Protein AF-A0A4Q3UKN4-F1 (afdb_monomer)

Mean predicted aligned error: 5.48 Å

Radius of gyration: 19.18 Å; Cα contacts (8 Å, |Δi|>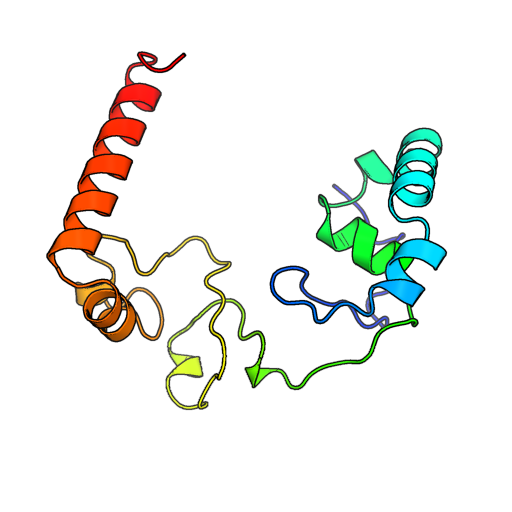4): 123; chains: 1; bounding box: 47×38×47 Å

pLDDT: mean 90.17, std 6.45, range [57.88, 97.31]

Sequence (140 aa):
KQNRDIFDPADYYFNAGMVLIDIAKWREADVIGRMEEAYSTGVMQRIYYDQDLLNLVFKGKWLKLPWRWNVIDARHAHDGVDPAILHYTAERKPWGLLAGMFQSVAFARFYRHVMTNELFYRFARHRWKRWWLKKLRLGR

Foldseek 3Di:
DACPVVDPPPFDADDPPDDDDPVVVVVVLPLVVLVVVCVVVVNNVNDDPPRRSCCNSCGVNDDDDDCLAEAECQAQVCLPPNRPDYHDPDPDDLLPPCCVVVVVGHCSVVVCVVCDPVNSVVVVVVVVVVVVCVVVVVDD

Secondary structure (DSSP, 8-state):
---TTTS-TTS----TTS----HHHHHHTTHHHHHHHHHHTT-TTTS-HHHHHHHHHTTT-SPPPPGGG-EES--GGGGGS--SSEE--SS--TTSTTTTTTT-STTHHHHHHHHHHHHHHHHHHHHHHHHHHHHTT---

Structure (mmCIF, N/CA/C/O backbone):
data_AF-A0A4Q3UKN4-F1
#
_entry.id   AF-A0A4Q3UKN4-F1
#
loop_
_atom_site.group_PDB
_atom_site.id
_atom_site.type_symbol
_atom_site.label_atom_id
_atom_site.label_alt_id
_atom_site.label_comp_id
_atom_site.label_asym_id
_atom_site.label_entity_id
_atom_site.label_seq_id
_atom_site.pdbx_PDB_ins_code
_atom_site.Cartn_x
_atom_site.Cartn_y
_atom_site.Cartn_z
_atom_site.occupancy
_atom_site.B_iso_or_equiv
_atom_site.auth_seq_id
_atom_site.auth_comp_id
_atom_site.auth_asym_id
_atom_site.auth_atom_id
_atom_site.pdbx_PDB_model_num
ATOM 1 N N . LYS A 1 1 ? 9.131 -3.321 15.294 1.00 58.38 1 LYS A N 1
ATOM 2 C CA . LYS A 1 1 ? 8.063 -3.081 16.287 1.00 58.38 1 LYS A CA 1
ATOM 3 C C . LYS A 1 1 ? 7.377 -4.420 16.552 1.00 58.38 1 LYS A C 1
ATOM 5 O O . LYS A 1 1 ? 7.277 -5.200 15.616 1.00 58.38 1 LYS A O 1
ATOM 10 N N . GLN A 1 2 ? 7.007 -4.745 17.791 1.00 66.44 2 GLN A N 1
ATOM 11 C CA . GLN A 1 2 ? 6.378 -6.033 18.119 1.00 66.44 2 GLN A CA 1
ATOM 12 C C . GLN A 1 2 ? 4.860 -5.826 18.254 1.00 66.44 2 GLN A C 1
ATOM 14 O O . GLN A 1 2 ? 4.415 -5.190 19.207 1.00 66.44 2 GLN A O 1
ATOM 19 N N . ASN A 1 3 ? 4.097 -6.319 17.272 1.00 75.94 3 ASN A N 1
ATOM 20 C CA . ASN A 1 3 ? 2.633 -6.202 17.152 1.00 75.94 3 ASN A CA 1
ATOM 21 C C . ASN A 1 3 ? 1.922 -7.575 17.152 1.00 75.94 3 ASN A C 1
ATOM 23 O O . ASN A 1 3 ? 0.773 -7.676 16.733 1.00 75.94 3 ASN A O 1
ATOM 27 N N . ARG A 1 4 ? 2.604 -8.644 17.586 1.00 74.25 4 ARG A N 1
ATOM 28 C CA . ARG A 1 4 ? 2.093 -10.031 17.526 1.00 74.25 4 ARG A CA 1
ATOM 29 C C . ARG A 1 4 ? 0.882 -10.297 18.426 1.00 74.25 4 ARG A C 1
ATOM 31 O O . ARG A 1 4 ? 0.176 -11.263 18.204 1.00 74.25 4 ARG A O 1
ATOM 38 N N . ASP A 1 5 ? 0.682 -9.477 19.445 1.00 83.62 5 ASP A N 1
ATOM 39 C CA . ASP A 1 5 ? -0.484 -9.482 20.335 1.00 83.62 5 ASP A CA 1
ATOM 40 C C . ASP A 1 5 ? -1.648 -8.638 19.795 1.00 83.62 5 ASP A C 1
ATOM 42 O O . ASP A 1 5 ? -2.765 -8.747 20.285 1.00 83.62 5 ASP A O 1
ATOM 46 N N . ILE A 1 6 ? -1.389 -7.788 18.797 1.00 84.75 6 ILE A N 1
ATOM 47 C CA . ILE A 1 6 ? -2.383 -6.894 18.191 1.00 84.75 6 ILE A CA 1
ATOM 48 C C . ILE A 1 6 ? -3.108 -7.602 17.036 1.00 84.75 6 ILE A C 1
ATOM 50 O O . ILE A 1 6 ? -4.312 -7.424 16.848 1.00 84.75 6 ILE A O 1
ATOM 54 N N . PHE A 1 7 ? -2.376 -8.413 16.270 1.00 87.12 7 PHE A N 1
ATOM 55 C CA . PHE A 1 7 ? -2.906 -9.177 15.145 1.00 87.12 7 PHE A CA 1
ATOM 56 C C . PHE A 1 7 ? -2.822 -10.673 15.428 1.00 87.12 7 PHE A C 1
ATOM 58 O O . PHE A 1 7 ? -1.730 -11.197 15.651 1.00 87.12 7 PHE A O 1
ATOM 65 N N . ASP A 1 8 ? -3.964 -11.355 15.363 1.00 87.31 8 ASP A N 1
ATOM 66 C CA . ASP A 1 8 ? -4.003 -12.812 15.378 1.00 87.31 8 ASP A CA 1
ATOM 67 C C . ASP A 1 8 ? -3.556 -13.334 13.998 1.00 87.31 8 ASP A C 1
ATOM 69 O O . ASP A 1 8 ? -4.092 -12.885 12.981 1.00 87.31 8 ASP A O 1
ATOM 73 N N . PRO A 1 9 ? -2.598 -14.273 13.912 1.00 84.44 9 PRO A N 1
ATOM 74 C CA . PRO A 1 9 ? -2.238 -14.926 12.653 1.00 84.44 9 PRO A CA 1
ATOM 75 C C . PRO A 1 9 ? -3.405 -15.604 11.918 1.00 84.44 9 PRO A C 1
ATOM 77 O O . PRO A 1 9 ? -3.297 -15.839 10.714 1.00 84.44 9 PRO A O 1
ATOM 80 N N . ALA A 1 10 ? -4.489 -15.945 12.620 1.00 86.62 10 ALA A N 1
ATOM 81 C CA . ALA A 1 10 ? -5.704 -16.499 12.030 1.00 86.62 10 ALA A CA 1
ATOM 82 C C . ALA A 1 10 ? -6.590 -15.435 11.355 1.00 86.62 10 ALA A C 1
ATOM 84 O O . ALA A 1 10 ? -7.423 -15.780 10.513 1.00 86.62 10 ALA A O 1
ATOM 85 N N . ASP A 1 11 ? -6.418 -14.154 11.694 1.00 88.81 11 ASP A N 1
ATOM 86 C CA . ASP A 1 11 ? -7.192 -13.076 11.095 1.00 88.81 11 ASP A CA 1
ATOM 87 C C . ASP A 1 11 ? -6.708 -12.758 9.681 1.00 88.81 11 ASP A C 1
ATOM 89 O O . ASP A 1 11 ? -5.513 -12.675 9.381 1.00 88.81 11 ASP A O 1
ATOM 93 N N . TYR A 1 12 ? -7.663 -12.492 8.793 1.00 90.00 12 TYR A N 1
ATOM 94 C CA . TYR A 1 12 ? -7.328 -11.981 7.475 1.00 90.00 12 TYR A CA 1
ATOM 95 C C . TYR A 1 12 ? -6.765 -10.563 7.566 1.00 90.00 12 TYR A C 1
ATOM 97 O O . TYR A 1 12 ? -7.396 -9.658 8.111 1.00 90.00 12 TYR A O 1
ATOM 105 N N . TYR A 1 13 ? -5.617 -10.374 6.922 1.00 92.69 13 TYR A N 1
ATOM 106 C CA . TYR A 1 13 ? -4.899 -9.111 6.839 1.00 92.69 13 TYR A CA 1
ATOM 107 C C . TYR A 1 13 ? -4.733 -8.707 5.365 1.00 92.69 13 TYR A C 1
ATOM 109 O O . TYR A 1 13 ? -4.308 -9.521 4.538 1.00 92.69 13 TYR A O 1
ATOM 117 N N . PHE A 1 14 ? -5.060 -7.462 5.012 1.00 94.31 14 PHE A N 1
ATOM 118 C CA . PHE A 1 14 ? -4.955 -6.953 3.641 1.00 94.31 14 PHE A CA 1
ATOM 119 C C . PHE A 1 14 ? -3.752 -6.028 3.432 1.00 94.31 14 PHE A C 1
ATOM 121 O O . PHE A 1 14 ? -3.297 -5.329 4.336 1.00 94.31 14 PHE A O 1
ATOM 128 N N . ASN A 1 15 ? -3.252 -5.988 2.194 1.00 94.31 15 ASN A N 1
ATOM 129 C CA . ASN A 1 15 ? -2.241 -5.021 1.781 1.00 94.31 15 ASN A CA 1
ATOM 130 C C . ASN A 1 15 ? -2.894 -3.677 1.422 1.00 94.31 15 ASN A C 1
ATOM 132 O O . ASN A 1 15 ? -3.799 -3.642 0.594 1.00 94.31 15 ASN A O 1
ATOM 136 N N . ALA A 1 16 ? -2.390 -2.571 1.975 1.00 93.88 16 ALA A N 1
ATOM 137 C CA . ALA A 1 16 ? -2.953 -1.234 1.748 1.00 93.88 16 ALA A CA 1
ATOM 138 C C . ALA A 1 16 ? -2.562 -0.606 0.394 1.00 93.88 16 ALA A C 1
ATOM 140 O O . ALA A 1 16 ? -3.021 0.480 0.061 1.00 93.88 16 ALA A O 1
ATOM 141 N N . GLY A 1 17 ? -1.732 -1.276 -0.413 1.00 92.25 17 GLY A N 1
ATOM 142 C CA . GLY A 1 17 ? -1.277 -0.759 -1.706 1.00 92.25 17 GLY A CA 1
ATOM 143 C C . GLY A 1 17 ? -2.348 -0.693 -2.794 1.00 92.25 17 GLY A C 1
ATOM 144 O O . GLY A 1 17 ? -2.184 0.049 -3.758 1.00 92.25 17 GLY A O 1
ATOM 145 N N . MET A 1 18 ? -3.430 -1.459 -2.649 1.00 95.12 18 MET A N 1
ATOM 146 C CA . MET A 1 18 ? -4.608 -1.389 -3.510 1.00 95.12 18 MET A CA 1
ATOM 147 C C . MET A 1 18 ? -5.838 -1.693 -2.663 1.00 95.12 18 MET A C 1
ATOM 149 O O . MET A 1 18 ? -5.967 -2.789 -2.116 1.00 95.12 18 MET A O 1
ATOM 153 N N . VAL A 1 19 ? -6.726 -0.710 -2.561 1.00 95.69 19 VAL A N 1
ATOM 154 C CA . VAL A 1 19 ? -7.986 -0.798 -1.827 1.00 95.69 19 VAL A CA 1
ATOM 155 C C . VAL A 1 19 ? -9.089 -0.140 -2.648 1.00 95.69 19 VAL A C 1
ATOM 157 O O . VAL A 1 19 ? -8.897 0.939 -3.207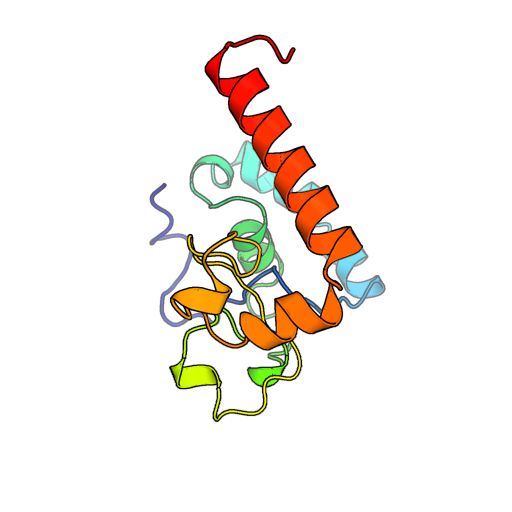 1.00 95.69 19 VAL A O 1
ATOM 160 N N . LEU A 1 20 ? -10.251 -0.788 -2.716 1.00 96.44 20 LEU A N 1
ATOM 161 C CA . LEU A 1 20 ? -11.473 -0.173 -3.223 1.00 96.44 20 LEU A CA 1
ATOM 162 C C . LEU A 1 20 ? -12.270 0.338 -2.023 1.00 96.44 20 LEU A C 1
ATOM 164 O O . LEU A 1 20 ? -12.667 -0.448 -1.164 1.00 96.44 20 LEU A O 1
ATOM 168 N N . ILE A 1 21 ? -12.456 1.653 -1.948 1.00 96.75 21 ILE A N 1
ATOM 169 C CA . ILE A 1 21 ? -12.997 2.322 -0.763 1.00 96.75 21 ILE A CA 1
ATOM 170 C C . ILE A 1 21 ? -14.463 2.685 -0.997 1.00 96.75 21 ILE A C 1
ATOM 172 O O . ILE A 1 21 ? -14.785 3.451 -1.905 1.00 96.75 21 ILE A O 1
ATOM 176 N N . ASP A 1 22 ? -15.341 2.187 -0.127 1.00 97.00 22 ASP A N 1
ATOM 177 C CA . ASP A 1 22 ? -16.677 2.753 0.066 1.00 97.00 22 ASP A CA 1
ATOM 178 C C . ASP A 1 22 ? -16.538 4.042 0.887 1.00 97.00 22 ASP A C 1
ATOM 180 O O . ASP A 1 22 ? -16.242 4.010 2.083 1.00 97.00 22 ASP A O 1
ATOM 184 N N . ILE A 1 23 ? -16.705 5.189 0.227 1.00 97.31 23 ILE A N 1
ATOM 185 C CA . ILE A 1 23 ? -16.453 6.506 0.825 1.00 97.31 23 ILE A CA 1
ATOM 186 C C . ILE A 1 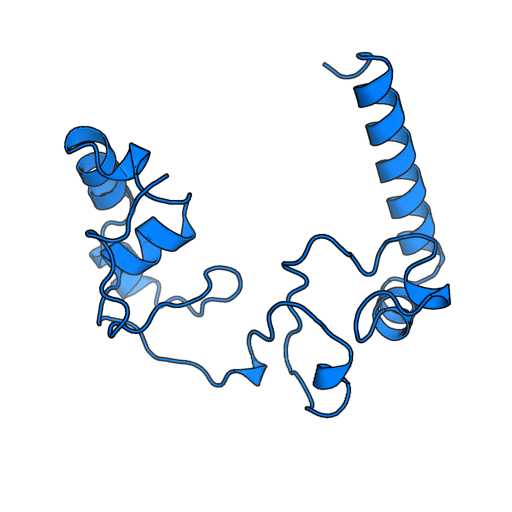23 ? -17.428 6.803 1.972 1.00 97.31 23 ILE A C 1
ATOM 188 O O . ILE A 1 23 ? -17.036 7.466 2.934 1.00 97.31 23 ILE A O 1
ATOM 192 N N . ALA A 1 24 ? -18.676 6.330 1.898 1.00 97.19 24 ALA A N 1
ATOM 193 C CA . ALA A 1 24 ? -19.657 6.567 2.954 1.00 97.19 24 ALA A CA 1
ATOM 194 C C . ALA A 1 24 ? -19.231 5.839 4.235 1.00 97.19 24 ALA A C 1
ATOM 196 O O . ALA A 1 24 ? -19.019 6.474 5.269 1.00 97.19 24 ALA A O 1
ATOM 197 N N . LYS A 1 25 ? -18.948 4.537 4.124 1.00 96.12 25 LYS A N 1
ATOM 198 C CA . LYS A 1 25 ? -18.464 3.726 5.253 1.00 96.12 25 LYS A CA 1
ATOM 199 C C . LYS A 1 25 ? -17.102 4.175 5.768 1.00 96.12 25 LYS A C 1
ATOM 201 O O . LYS A 1 25 ? -16.829 4.073 6.959 1.00 96.12 25 LYS A O 1
ATOM 206 N N . TRP A 1 26 ? -16.237 4.682 4.891 1.00 96.56 26 TRP A N 1
ATOM 207 C CA . TRP A 1 26 ? -14.943 5.228 5.294 1.00 96.56 26 TRP A CA 1
ATOM 208 C C . TRP A 1 26 ? -15.090 6.434 6.224 1.00 96.56 26 TRP A C 1
ATOM 210 O O . TRP A 1 26 ? -14.363 6.538 7.210 1.00 96.56 26 TRP A O 1
ATOM 220 N N . ARG A 1 27 ? -16.037 7.336 5.931 1.00 96.88 27 ARG A N 1
ATOM 221 C CA . ARG A 1 27 ? -16.328 8.493 6.792 1.00 96.88 27 ARG A CA 1
ATOM 222 C C . ARG A 1 27 ? -16.906 8.056 8.135 1.00 96.88 27 ARG A C 1
ATOM 224 O O . ARG A 1 27 ? -16.485 8.574 9.160 1.00 96.88 27 ARG A O 1
ATOM 231 N N . GLU A 1 28 ? -17.810 7.079 8.131 1.00 96.56 28 GLU A N 1
ATOM 232 C CA . GLU A 1 28 ? -18.395 6.508 9.354 1.00 96.56 28 GLU A CA 1
ATOM 233 C C . GLU A 1 28 ? -17.364 5.793 10.239 1.00 96.56 28 GLU A C 1
ATOM 235 O O . GLU A 1 28 ? -17.511 5.755 11.458 1.00 96.56 28 GLU A O 1
ATOM 240 N N . ALA A 1 29 ? -16.314 5.223 9.641 1.00 95.50 29 ALA A N 1
ATOM 241 C CA . ALA A 1 29 ? -15.265 4.517 10.370 1.00 95.50 29 ALA A CA 1
ATOM 242 C C . ALA A 1 29 ? -14.338 5.441 11.182 1.00 95.50 29 ALA A C 1
ATOM 244 O O . ALA A 1 29 ? -13.585 4.928 12.010 1.00 95.50 29 ALA A O 1
ATOM 245 N N . ASP A 1 30 ? -14.381 6.757 10.935 1.00 96.25 30 ASP A N 1
ATOM 246 C CA . ASP A 1 30 ? -13.577 7.784 11.609 1.00 96.25 30 ASP A CA 1
ATOM 247 C C . ASP A 1 30 ? -12.098 7.389 11.774 1.00 96.25 30 ASP A C 1
ATOM 249 O O . ASP A 1 30 ? -11.547 7.291 12.869 1.00 96.25 30 ASP A O 1
ATOM 253 N N . VAL A 1 31 ? -11.435 7.112 10.646 1.00 95.31 31 VAL A N 1
ATOM 254 C CA . VAL A 1 31 ? -10.043 6.628 10.635 1.00 95.31 31 VAL A CA 1
ATOM 255 C C . VAL A 1 31 ? -9.093 7.590 11.362 1.00 95.31 31 VAL A C 1
ATOM 257 O O . VAL A 1 31 ? -8.127 7.138 11.973 1.00 95.31 31 VAL A O 1
ATOM 260 N N . ILE A 1 32 ? -9.367 8.900 11.325 1.00 94.12 32 ILE A N 1
ATOM 261 C CA . ILE A 1 32 ? -8.556 9.909 12.018 1.00 94.12 32 ILE A CA 1
ATOM 262 C C . ILE A 1 32 ? -8.759 9.818 13.530 1.00 94.12 32 ILE A C 1
ATOM 264 O O . ILE A 1 32 ? -7.764 9.696 14.241 1.00 94.12 32 ILE A O 1
ATOM 268 N N . GLY A 1 33 ? -10.001 9.770 14.021 1.00 96.00 33 GLY A N 1
ATOM 269 C CA . GLY A 1 33 ? -10.257 9.565 15.448 1.00 96.00 33 GLY A CA 1
ATOM 270 C C . GLY A 1 33 ? -9.659 8.252 15.962 1.00 96.00 33 GLY A C 1
ATOM 271 O O . GLY A 1 33 ? -9.015 8.222 17.010 1.00 96.00 33 GLY A O 1
ATOM 272 N N . ARG A 1 34 ? -9.744 7.168 15.177 1.00 94.75 34 ARG A N 1
ATOM 273 C CA . ARG A 1 34 ? -9.092 5.884 15.509 1.00 94.75 34 ARG A CA 1
ATOM 274 C C . ARG A 1 34 ? -7.570 5.966 15.524 1.00 94.75 34 ARG A C 1
ATOM 276 O O . ARG A 1 34 ? -6.924 5.274 16.309 1.00 94.75 34 ARG A O 1
ATOM 283 N N . MET A 1 35 ? -6.983 6.791 14.663 1.00 94.62 35 MET A N 1
ATOM 284 C CA . MET A 1 35 ? -5.549 7.053 14.684 1.00 94.62 35 MET A CA 1
ATOM 285 C C . MET A 1 35 ? -5.154 7.786 15.970 1.00 94.62 35 MET A C 1
ATOM 287 O O . MET A 1 35 ? -4.185 7.393 16.615 1.00 94.62 35 MET A O 1
ATOM 291 N N . GLU A 1 36 ? -5.899 8.822 16.360 1.00 94.69 36 GLU A N 1
ATOM 292 C CA . GLU A 1 36 ? -5.659 9.582 17.594 1.00 94.69 36 GLU A CA 1
ATOM 293 C C . GLU A 1 36 ? -5.797 8.703 18.845 1.00 94.69 36 GLU A C 1
ATOM 295 O O . GLU A 1 36 ? -4.937 8.743 19.727 1.00 94.69 36 GLU A O 1
ATOM 300 N N . GLU A 1 37 ? -6.806 7.830 18.881 1.00 94.50 37 GLU A N 1
ATOM 301 C CA . GLU A 1 37 ? -6.967 6.805 19.917 1.00 94.50 37 GLU A CA 1
ATOM 302 C C . GLU A 1 37 ? -5.773 5.837 19.948 1.00 94.50 37 GLU A C 1
ATOM 304 O O . GLU A 1 37 ? -5.211 5.548 21.008 1.00 94.50 37 GLU A O 1
ATOM 309 N N . ALA A 1 38 ? -5.311 5.364 18.787 1.00 92.12 38 ALA A N 1
ATOM 310 C CA . ALA A 1 38 ? -4.134 4.500 18.711 1.00 92.12 38 ALA A CA 1
ATOM 311 C C . ALA A 1 38 ? -2.857 5.212 19.197 1.00 92.12 38 ALA A C 1
ATOM 313 O O . ALA A 1 38 ? -1.969 4.571 19.766 1.00 92.12 38 ALA A O 1
ATOM 314 N N . TYR A 1 39 ? -2.744 6.529 18.994 1.00 92.38 39 TYR A N 1
ATOM 315 C CA . TYR A 1 39 ? -1.644 7.330 19.532 1.00 92.38 39 TYR A CA 1
ATOM 316 C C . TYR A 1 39 ? -1.722 7.463 21.054 1.00 92.38 39 TYR A C 1
ATOM 318 O O . TYR A 1 39 ? -0.705 7.258 21.722 1.00 92.38 39 TYR A O 1
ATOM 326 N N . SER A 1 40 ? -2.899 7.784 21.600 1.00 93.44 40 SER A N 1
ATOM 327 C CA . SER A 1 40 ? -3.089 8.005 23.040 1.00 93.44 40 SER A CA 1
ATOM 328 C C . SER A 1 40 ? -2.913 6.722 23.858 1.00 93.44 40 SER A C 1
ATOM 330 O O . SER A 1 40 ? -2.368 6.758 24.958 1.00 93.44 40 SER A O 1
ATOM 332 N N . THR A 1 41 ? -3.295 5.576 23.294 1.00 92.50 41 THR A N 1
ATOM 333 C CA . THR A 1 41 ? -3.179 4.247 23.923 1.00 92.50 41 THR A CA 1
ATOM 334 C C . THR A 1 41 ? -1.805 3.592 23.756 1.00 92.50 41 THR A C 1
ATOM 336 O O . THR A 1 41 ? -1.564 2.507 24.284 1.00 92.50 41 THR A O 1
ATOM 339 N N . GLY A 1 42 ? -0.881 4.211 23.014 1.00 90.00 42 GLY A N 1
ATOM 340 C CA . GLY A 1 42 ? 0.452 3.652 22.772 1.00 90.00 42 GLY A CA 1
ATOM 341 C C . GLY A 1 42 ? 0.511 2.574 21.675 1.00 90.00 42 GLY A C 1
ATOM 342 O O . GLY A 1 42 ? 1.571 1.993 21.418 1.00 90.00 42 GLY A O 1
ATOM 343 N N . VAL A 1 43 ? -0.612 2.281 21.011 1.00 89.62 43 VAL A N 1
ATOM 344 C CA . VAL A 1 43 ? -0.710 1.283 19.933 1.00 89.62 43 VAL A CA 1
ATOM 345 C C . VAL A 1 43 ? 0.063 1.737 18.693 1.00 89.62 43 VAL A C 1
ATOM 347 O O . VAL A 1 43 ? 0.752 0.933 18.058 1.00 89.62 43 VAL A O 1
ATOM 350 N N . MET A 1 44 ? 0.042 3.032 18.373 1.00 90.50 44 MET A N 1
ATOM 351 C CA . MET A 1 44 ? 0.667 3.582 17.164 1.00 90.50 44 MET A CA 1
ATOM 352 C C . MET A 1 44 ? 2.197 3.359 17.112 1.00 90.50 44 MET A C 1
ATOM 354 O O . MET A 1 44 ? 2.817 3.168 16.057 1.00 90.50 44 MET A O 1
ATOM 358 N N . GLN A 1 45 ? 2.841 3.309 18.276 1.00 88.56 45 GLN A N 1
ATOM 359 C CA . GLN A 1 45 ? 4.270 3.047 18.446 1.00 88.56 45 GLN A CA 1
ATOM 360 C C . GLN A 1 45 ? 4.610 1.577 18.161 1.00 88.56 45 GLN A C 1
ATOM 362 O O . GLN A 1 45 ? 5.751 1.264 17.811 1.00 88.56 45 GLN A O 1
ATOM 367 N N . ARG A 1 46 ? 3.617 0.688 18.247 1.00 88.12 46 ARG A N 1
ATOM 368 C CA . ARG A 1 46 ? 3.752 -0.764 18.097 1.00 88.12 46 ARG A CA 1
ATOM 369 C C . ARG A 1 46 ? 3.391 -1.250 16.696 1.00 88.12 46 ARG A C 1
ATOM 371 O O . ARG A 1 46 ? 3.941 -2.260 16.266 1.00 88.12 46 ARG A O 1
ATOM 378 N N . ILE A 1 47 ? 2.565 -0.506 15.965 1.00 87.38 47 ILE A N 1
ATOM 379 C CA . ILE A 1 47 ? 2.114 -0.875 14.618 1.00 87.38 47 ILE A CA 1
ATOM 380 C C . ILE A 1 47 ? 2.956 -0.272 13.484 1.00 87.38 47 ILE A C 1
ATOM 382 O O . ILE A 1 47 ? 3.667 0.728 13.645 1.00 87.38 47 ILE A O 1
ATOM 386 N N . TYR A 1 48 ? 2.903 -0.909 12.319 1.00 80.19 48 TYR A N 1
ATOM 387 C CA . TYR A 1 48 ? 3.605 -0.524 11.103 1.00 80.19 48 TYR A CA 1
ATOM 388 C C . TYR A 1 48 ? 2.751 0.391 10.220 1.00 80.19 48 TYR A C 1
ATOM 390 O O . TYR A 1 48 ? 1.921 -0.069 9.439 1.00 80.19 48 TYR A O 1
ATOM 398 N N . TYR A 1 49 ? 3.053 1.690 10.311 1.00 84.81 49 TYR A N 1
ATOM 399 C CA . TYR A 1 49 ? 2.534 2.748 9.441 1.00 84.81 49 TYR A CA 1
ATOM 400 C C . TYR A 1 49 ? 0.999 2.710 9.302 1.00 84.81 49 TYR A C 1
ATOM 402 O O . TYR A 1 49 ? 0.283 2.431 10.260 1.00 84.81 49 TYR A O 1
ATOM 410 N N . ASP A 1 50 ? 0.507 3.056 8.124 1.00 90.81 50 ASP A N 1
ATOM 411 C CA . ASP A 1 50 ? -0.893 3.128 7.737 1.00 90.81 50 ASP A CA 1
ATOM 412 C C . ASP A 1 50 ? -1.529 1.744 7.550 1.00 90.81 50 ASP A C 1
ATOM 414 O O . ASP A 1 50 ? -2.655 1.532 7.986 1.00 90.81 50 ASP A O 1
ATOM 418 N N . GLN A 1 51 ? -0.822 0.774 6.961 1.00 93.38 51 GLN A N 1
ATOM 419 C CA . GLN A 1 51 ? -1.406 -0.539 6.657 1.00 93.38 51 GLN A CA 1
ATOM 420 C C . GLN A 1 51 ? -1.915 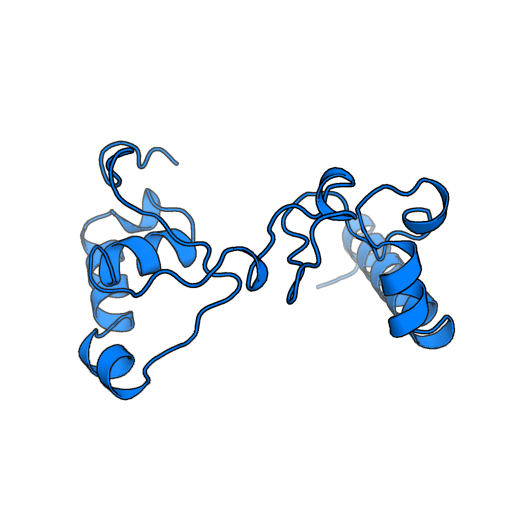-1.279 7.903 1.00 93.38 51 GLN A C 1
ATOM 422 O O . GLN A 1 51 ? -3.016 -1.831 7.875 1.00 93.38 51 GLN A O 1
ATOM 427 N N . ASP A 1 52 ? -1.151 -1.280 8.997 1.00 93.75 52 ASP A N 1
ATOM 428 C CA . ASP A 1 52 ? -1.602 -1.907 10.243 1.00 93.75 52 ASP A CA 1
ATOM 429 C C . ASP A 1 52 ? -2.795 -1.157 10.846 1.00 93.75 52 ASP A C 1
ATOM 431 O O . ASP A 1 52 ? -3.750 -1.790 11.291 1.00 93.75 52 ASP A O 1
ATOM 435 N N . LEU A 1 53 ? -2.767 0.181 10.838 1.00 94.12 53 LEU A N 1
ATOM 436 C CA . LEU A 1 53 ? -3.878 0.992 11.338 1.00 94.12 53 LEU A CA 1
ATOM 437 C C . LEU A 1 53 ? -5.165 0.658 10.580 1.00 94.12 53 LEU A C 1
ATOM 439 O O . LEU A 1 53 ? -6.204 0.428 11.191 1.00 94.12 53 LEU A O 1
ATOM 443 N N . LEU A 1 54 ? -5.093 0.563 9.253 1.00 95.56 54 LEU A N 1
ATOM 444 C CA . LEU A 1 54 ? -6.247 0.214 8.432 1.00 95.56 54 LEU A CA 1
ATOM 445 C C . LEU A 1 54 ? -6.743 -1.211 8.709 1.00 95.56 54 LEU A C 1
ATOM 447 O O . LEU A 1 54 ? -7.952 -1.424 8.794 1.00 95.56 54 LEU A O 1
ATOM 451 N N . ASN A 1 55 ? -5.842 -2.173 8.918 1.00 95.44 55 ASN A N 1
ATOM 452 C CA . ASN A 1 55 ? -6.232 -3.531 9.304 1.00 95.44 55 ASN A CA 1
ATOM 453 C C . ASN A 1 55 ? -6.867 -3.591 10.701 1.00 95.44 55 ASN A C 1
ATOM 455 O O . ASN A 1 55 ? -7.734 -4.433 10.925 1.00 95.44 55 ASN A O 1
ATOM 459 N N . LEU A 1 56 ? -6.499 -2.692 11.619 1.00 93.88 56 LEU A N 1
ATOM 460 C CA . LEU A 1 56 ? -7.162 -2.563 12.920 1.00 93.88 56 LEU A CA 1
ATOM 461 C C . LEU A 1 56 ? -8.555 -1.949 12.794 1.00 93.88 56 LEU A C 1
ATOM 463 O O . LEU A 1 56 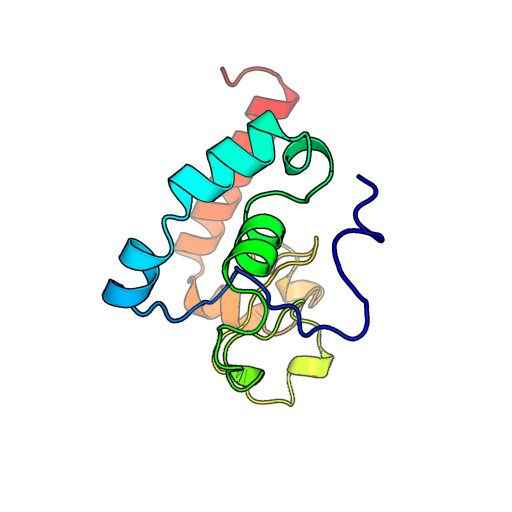? -9.523 -2.504 13.309 1.00 93.88 56 LEU A O 1
ATOM 467 N N . VAL A 1 57 ? -8.668 -0.821 12.089 1.00 95.00 57 VAL A N 1
ATOM 468 C CA . VAL A 1 57 ? -9.936 -0.092 11.939 1.00 95.00 57 VAL A CA 1
ATOM 469 C C . VAL A 1 57 ? -10.980 -0.938 11.210 1.00 95.00 57 VAL A C 1
ATOM 471 O O . VAL A 1 57 ? -12.138 -0.993 11.629 1.00 95.00 57 VAL A O 1
ATOM 474 N N . PHE A 1 58 ? -10.566 -1.636 10.151 1.00 95.50 58 PHE A N 1
ATOM 475 C CA . PHE A 1 58 ? -11.454 -2.424 9.297 1.00 95.50 58 PHE A CA 1
ATOM 476 C C . PHE A 1 58 ? -11.408 -3.925 9.587 1.00 95.50 58 PHE A C 1
ATOM 478 O O . PHE A 1 58 ? -11.865 -4.715 8.760 1.00 95.50 58 PHE A O 1
ATOM 485 N N . LYS A 1 59 ? -10.904 -4.349 10.751 1.00 94.19 59 LYS A N 1
ATOM 486 C CA . LYS A 1 59 ? -10.864 -5.765 11.138 1.00 94.19 59 LYS A CA 1
ATOM 487 C C . LYS A 1 5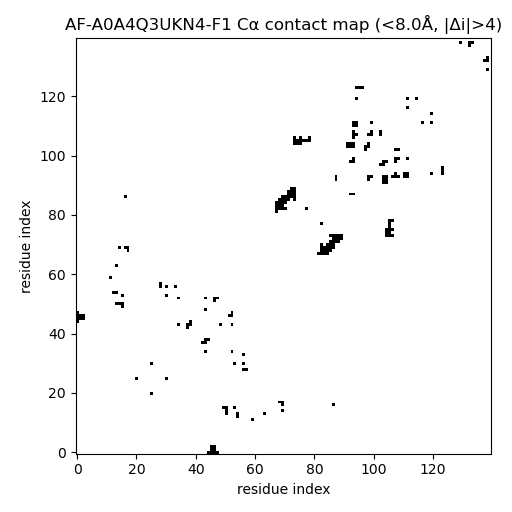9 ? -12.250 -6.410 11.006 1.00 94.19 59 LYS A C 1
ATOM 489 O O . LYS A 1 59 ? -13.223 -5.936 11.588 1.00 94.19 59 LYS A O 1
ATOM 494 N N . GLY A 1 60 ? -12.350 -7.466 10.194 1.00 92.38 60 GLY A N 1
ATOM 495 C CA . GLY A 1 60 ? -13.613 -8.161 9.901 1.00 92.38 60 GLY A CA 1
ATOM 496 C C . GLY A 1 60 ? -14.651 -7.349 9.105 1.00 92.38 60 GLY A C 1
ATOM 497 O O . GLY A 1 60 ? -15.760 -7.828 8.892 1.00 92.38 60 GLY A O 1
ATOM 498 N N . LYS A 1 61 ? -14.315 -6.133 8.656 1.00 94.12 61 LYS A N 1
ATOM 499 C CA . LYS A 1 61 ? -15.215 -5.182 7.981 1.00 94.12 61 LYS A CA 1
ATOM 500 C C . LYS A 1 61 ? -14.712 -4.792 6.591 1.00 94.12 61 LYS A C 1
ATOM 502 O O . LYS A 1 61 ? -14.784 -3.631 6.194 1.00 94.12 61 LYS A O 1
ATOM 507 N N . TRP A 1 62 ? -14.199 -5.760 5.841 1.00 95.75 62 TRP A N 1
ATOM 508 C CA . TRP A 1 62 ? -13.742 -5.554 4.471 1.00 95.75 62 TRP A CA 1
ATOM 509 C C . TRP A 1 62 ? -14.057 -6.765 3.598 1.00 95.75 62 TRP A C 1
ATOM 511 O O . TRP A 1 62 ? -14.200 -7.887 4.086 1.00 95.75 62 TRP A O 1
ATOM 521 N N . LEU A 1 63 ? -14.172 -6.526 2.293 1.00 95.06 63 LEU A N 1
ATOM 522 C CA . LEU A 1 63 ? -14.389 -7.573 1.304 1.00 95.06 63 LEU A CA 1
ATOM 523 C C . LEU A 1 63 ? -13.062 -7.942 0.643 1.00 95.06 63 LEU A C 1
ATOM 525 O O . LEU A 1 63 ? -12.382 -7.089 0.069 1.00 95.06 63 LEU A O 1
ATOM 529 N N . LYS A 1 64 ? -12.718 -9.231 0.676 1.00 95.06 64 LYS A N 1
ATOM 530 C CA . LYS A 1 64 ? -11.519 -9.736 0.013 1.00 95.06 64 LYS A CA 1
ATOM 531 C C . LYS A 1 64 ? -11.695 -9.737 -1.502 1.00 95.06 64 LYS A C 1
ATOM 533 O O . LYS A 1 64 ? -12.530 -10.460 -2.039 1.00 95.06 64 LYS A O 1
ATOM 538 N N . LEU A 1 65 ? -10.861 -8.960 -2.188 1.00 94.56 65 LEU A N 1
ATOM 539 C CA . LEU A 1 65 ? -10.774 -8.981 -3.645 1.00 94.56 65 LEU A CA 1
ATOM 540 C C . LEU A 1 65 ? -9.930 -10.172 -4.134 1.00 94.56 65 LEU A C 1
ATOM 542 O O . LEU A 1 65 ? -9.032 -10.632 -3.417 1.00 94.56 65 LEU A O 1
ATOM 546 N N . PRO A 1 66 ? -10.172 -10.665 -5.364 1.00 94.75 66 PRO A N 1
ATOM 547 C CA . PRO A 1 66 ? -9.295 -11.640 -5.999 1.00 94.75 66 PRO A CA 1
ATOM 548 C C . PRO A 1 66 ? -7.841 -11.156 -6.029 1.00 94.75 66 PRO A C 1
ATOM 550 O O . PRO A 1 66 ? -7.568 -9.996 -6.339 1.00 94.75 66 PRO A O 1
ATOM 553 N N . TRP A 1 67 ? -6.900 -12.064 -5.765 1.00 92.12 67 TRP A N 1
ATOM 554 C CA . TRP A 1 67 ? -5.467 -11.761 -5.648 1.00 92.12 67 TRP A CA 1
ATOM 555 C C . TRP A 1 67 ? -4.883 -11.061 -6.887 1.00 92.12 67 TRP A C 1
ATOM 557 O O . TRP A 1 67 ? -3.962 -10.259 -6.756 1.00 92.12 67 TRP A O 1
ATOM 567 N N . ARG A 1 68 ? -5.451 -11.297 -8.080 1.00 94.38 68 ARG A N 1
ATOM 568 C CA . ARG A 1 68 ? -4.989 -10.705 -9.347 1.00 94.38 68 ARG A CA 1
ATOM 569 C C . ARG A 1 68 ? -5.023 -9.173 -9.371 1.00 94.38 68 ARG A C 1
ATOM 571 O O . ARG A 1 68 ? -4.334 -8.570 -10.189 1.00 94.38 68 ARG A O 1
ATOM 578 N N . TRP A 1 69 ? -5.816 -8.550 -8.496 1.00 95.75 69 TRP A N 1
ATOM 579 C CA . TRP A 1 69 ? -5.916 -7.095 -8.364 1.00 95.75 69 TRP A CA 1
ATOM 580 C C . TRP A 1 69 ? -4.823 -6.480 -7.483 1.00 95.75 69 TRP A C 1
ATOM 582 O O . TRP A 1 69 ? -4.690 -5.263 -7.449 1.00 95.75 69 TRP A O 1
ATOM 592 N N . ASN A 1 70 ? -4.051 -7.281 -6.749 1.00 95.31 70 ASN A N 1
ATOM 593 C CA . ASN A 1 70 ? -2.931 -6.789 -5.950 1.00 95.31 70 ASN A CA 1
ATOM 594 C C . ASN A 1 70 ? -1.866 -7.882 -5.804 1.00 95.31 70 ASN A C 1
ATOM 596 O O . ASN A 1 70 ? -1.690 -8.467 -4.733 1.00 95.31 70 ASN A O 1
ATOM 600 N N . VAL A 1 71 ? -1.167 -8.179 -6.903 1.00 92.81 71 VAL A N 1
ATOM 601 C CA . VAL A 1 71 ? -0.047 -9.126 -6.878 1.00 92.81 71 VAL A CA 1
ATOM 602 C C . VAL A 1 71 ? 1.177 -8.427 -6.308 1.00 92.81 71 VAL A C 1
ATOM 604 O O . VAL A 1 71 ? 1.873 -7.686 -7.006 1.00 92.81 71 VAL A O 1
ATOM 607 N N . ILE A 1 72 ? 1.409 -8.641 -5.015 1.00 91.00 72 ILE A N 1
ATOM 608 C CA . ILE A 1 72 ? 2.577 -8.121 -4.304 1.00 91.00 72 ILE A CA 1
ATOM 609 C C . ILE A 1 72 ? 3.841 -8.885 -4.691 1.00 91.00 72 ILE A C 1
ATOM 611 O O . ILE A 1 72 ? 3.781 -10.043 -5.096 1.00 91.00 72 ILE A O 1
ATOM 615 N N . ASP A 1 73 ? 4.989 -8.232 -4.511 1.00 84.69 73 ASP A N 1
ATOM 616 C CA . ASP A 1 73 ? 6.310 -8.823 -4.724 1.00 84.69 73 ASP A CA 1
ATOM 617 C C . ASP A 1 73 ? 6.407 -9.538 -6.080 1.00 84.69 73 ASP A C 1
ATOM 619 O O . ASP A 1 73 ? 6.468 -10.762 -6.163 1.00 84.69 73 ASP A O 1
ATOM 623 N N . ALA A 1 74 ? 6.344 -8.740 -7.148 1.00 82.25 74 ALA A N 1
ATOM 624 C CA . ALA A 1 74 ? 6.418 -9.129 -8.555 1.00 82.25 74 ALA A CA 1
ATOM 625 C C . ALA A 1 74 ? 7.637 -10.017 -8.900 1.00 82.25 74 ALA A C 1
ATOM 627 O O . ALA A 1 74 ? 8.610 -9.571 -9.511 1.00 82.25 74 ALA A O 1
ATOM 628 N N . ARG A 1 75 ? 7.590 -11.286 -8.499 1.00 85.69 75 ARG A N 1
ATOM 629 C CA . ARG A 1 75 ? 8.567 -12.341 -8.777 1.00 85.69 75 ARG A CA 1
ATOM 630 C C . ARG A 1 75 ? 8.212 -13.047 -10.074 1.00 85.69 75 ARG A C 1
ATOM 632 O O . ARG A 1 75 ? 7.041 -13.123 -10.420 1.00 85.69 75 ARG A O 1
ATOM 639 N N . HIS A 1 76 ? 9.203 -13.642 -10.735 1.00 84.69 76 HIS A N 1
ATOM 640 C CA . HIS A 1 76 ? 9.029 -14.357 -12.013 1.00 84.69 76 HIS A CA 1
ATOM 641 C C . HIS A 1 76 ? 7.978 -15.464 -11.995 1.00 84.69 76 HIS A C 1
ATOM 643 O O . HIS A 1 76 ? 7.377 -15.747 -13.021 1.00 84.69 76 HIS A O 1
ATOM 649 N N . ALA A 1 77 ? 7.686 -16.048 -10.828 1.00 85.06 77 ALA A N 1
ATOM 650 C CA . ALA A 1 77 ? 6.565 -16.977 -10.673 1.00 85.06 77 ALA A CA 1
ATOM 651 C C . ALA A 1 77 ? 5.216 -16.367 -11.112 1.00 85.06 77 ALA A C 1
ATOM 653 O O . ALA A 1 77 ? 4.298 -17.097 -11.472 1.00 85.06 77 ALA A O 1
ATOM 654 N N . HIS A 1 78 ? 5.099 -15.036 -11.110 1.00 85.12 78 HIS A N 1
ATOM 655 C CA . HIS A 1 78 ? 3.907 -14.314 -11.528 1.00 85.12 78 HIS A CA 1
ATOM 656 C C . HIS A 1 78 ? 3.839 -14.027 -13.039 1.00 85.12 78 HIS A C 1
ATOM 658 O O . HIS A 1 78 ? 2.810 -13.541 -13.504 1.00 85.12 78 HIS A O 1
ATOM 664 N N . ASP A 1 79 ? 4.876 -14.338 -13.824 1.00 82.44 79 ASP A N 1
ATOM 665 C CA . ASP A 1 79 ? 4.836 -14.146 -15.283 1.00 82.44 79 ASP A CA 1
ATOM 666 C C . ASP A 1 79 ? 3.772 -15.049 -15.945 1.00 82.44 79 ASP A C 1
ATOM 668 O O . ASP A 1 79 ? 3.246 -14.717 -17.004 1.00 82.44 79 ASP A O 1
ATOM 672 N N . GLY A 1 80 ? 3.413 -16.168 -15.301 1.00 83.88 80 GLY A N 1
ATOM 673 C CA . GLY A 1 80 ? 2.432 -17.136 -15.801 1.00 83.88 80 GLY A CA 1
ATOM 674 C C . GLY A 1 80 ? 1.008 -16.994 -15.254 1.00 83.88 80 GLY A C 1
ATOM 675 O O . GLY A 1 80 ? 0.186 -17.859 -15.539 1.00 83.88 80 GLY A O 1
ATOM 676 N N . VAL A 1 81 ? 0.702 -15.970 -14.444 1.00 82.69 81 VAL A N 1
ATOM 677 C CA . VAL A 1 81 ? -0.562 -15.921 -13.671 1.00 82.69 81 VAL A CA 1
ATOM 678 C C . VAL A 1 81 ? -1.492 -14.746 -14.019 1.00 82.69 81 VAL A C 1
ATOM 680 O O . VAL A 1 81 ? -2.364 -14.407 -13.234 1.00 82.69 81 VAL A O 1
ATOM 683 N N . ASP A 1 82 ? -1.353 -14.120 -15.188 1.00 88.25 82 ASP A N 1
ATOM 684 C CA . ASP A 1 82 ? -2.255 -13.052 -15.687 1.00 88.25 82 ASP A CA 1
ATOM 685 C C . ASP A 1 82 ? -2.709 -12.008 -14.621 1.00 88.25 82 ASP A C 1
ATOM 687 O O . ASP A 1 82 ? -3.910 -11.821 -14.351 1.00 88.25 82 ASP A O 1
ATOM 691 N N . PRO A 1 83 ? -1.755 -11.338 -13.940 1.00 92.00 83 PRO A N 1
ATOM 692 C CA . PRO A 1 83 ? -2.080 -10.320 -12.948 1.00 92.00 83 PRO A CA 1
ATOM 693 C C . PRO A 1 83 ? -2.747 -9.109 -13.614 1.00 92.00 83 PRO A C 1
ATOM 695 O O . PRO A 1 83 ? -2.266 -8.604 -14.624 1.00 92.00 83 PRO A O 1
ATOM 698 N N . ALA A 1 84 ? -3.818 -8.585 -13.010 1.00 93.31 84 ALA A N 1
ATOM 699 C CA . ALA A 1 84 ? -4.452 -7.352 -13.482 1.00 93.31 84 ALA A CA 1
ATOM 700 C C . ALA A 1 84 ? -3.687 -6.109 -12.997 1.00 93.31 84 ALA A C 1
ATOM 702 O O . ALA A 1 84 ? -3.527 -5.139 -13.734 1.00 93.31 84 ALA A O 1
ATOM 703 N N . ILE A 1 85 ? -3.196 -6.143 -11.753 1.00 93.25 85 ILE A N 1
ATOM 704 C CA . ILE A 1 85 ? -2.373 -5.082 -11.163 1.00 93.25 85 ILE A CA 1
ATOM 705 C C . ILE A 1 85 ? -1.191 -5.720 -10.436 1.00 93.25 85 ILE A C 1
ATOM 707 O O . ILE A 1 85 ? -1.346 -6.609 -9.595 1.00 93.25 85 ILE A O 1
ATOM 711 N N . LEU A 1 86 ? 0.000 -5.216 -10.749 1.00 92.00 86 LEU A N 1
ATOM 712 C CA . LEU A 1 86 ? 1.263 -5.689 -10.206 1.00 92.00 86 LEU A CA 1
ATOM 713 C C . LEU A 1 86 ? 1.863 -4.645 -9.261 1.00 92.00 86 LEU A C 1
ATOM 715 O O . LEU A 1 86 ? 2.162 -3.520 -9.668 1.00 92.00 86 LEU A O 1
ATOM 719 N N . HIS A 1 87 ? 2.080 -5.030 -8.007 1.00 93.44 87 HIS A N 1
ATOM 720 C CA . HIS A 1 87 ? 2.576 -4.144 -6.965 1.00 93.44 87 HIS A CA 1
ATOM 721 C C . HIS A 1 87 ? 4.016 -4.510 -6.569 1.00 93.44 87 HIS A C 1
ATOM 723 O O . HIS A 1 87 ? 4.284 -5.457 -5.829 1.00 93.44 87 HIS A O 1
ATOM 729 N N . TYR A 1 88 ? 4.981 -3.714 -7.041 1.00 92.94 88 TYR A N 1
ATOM 730 C CA . TYR A 1 88 ? 6.405 -3.880 -6.730 1.00 92.94 88 TYR A CA 1
ATOM 731 C C . TYR A 1 88 ? 6.739 -3.411 -5.302 1.00 92.94 88 TYR A C 1
ATOM 733 O O . TYR A 1 88 ? 7.340 -2.350 -5.116 1.00 92.94 88 TYR A O 1
ATOM 741 N N . THR A 1 89 ? 6.362 -4.192 -4.288 1.00 89.94 89 THR A N 1
ATOM 742 C CA . THR A 1 89 ? 6.592 -3.892 -2.861 1.00 89.94 89 THR A CA 1
ATOM 743 C C . THR A 1 89 ? 8.026 -4.175 -2.403 1.00 89.94 89 THR A C 1
ATOM 745 O O . THR A 1 89 ? 8.566 -3.410 -1.607 1.00 89.94 89 THR A O 1
ATOM 748 N N . ALA A 1 90 ? 8.683 -5.197 -2.959 1.00 86.94 90 ALA A N 1
ATOM 749 C CA . ALA A 1 90 ? 10.032 -5.622 -2.576 1.00 86.94 90 ALA A CA 1
ATOM 750 C C . ALA A 1 90 ? 11.142 -4.614 -2.929 1.00 86.94 90 ALA A C 1
ATOM 752 O O . ALA A 1 90 ? 10.921 -3.625 -3.628 1.00 86.94 90 ALA A O 1
ATOM 753 N N . GLU A 1 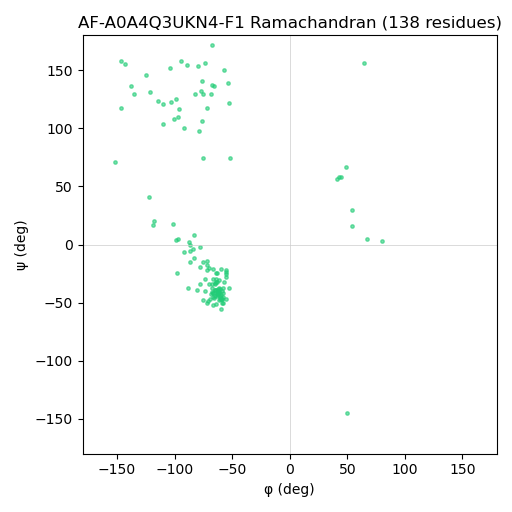91 ? 12.364 -4.858 -2.452 1.00 86.31 91 GLU A N 1
ATOM 754 C CA . GLU A 1 91 ? 13.509 -3.951 -2.633 1.00 86.31 91 GLU A CA 1
ATOM 755 C C . GLU A 1 91 ? 13.866 -3.709 -4.103 1.00 86.31 91 GLU A C 1
ATOM 757 O O . GLU A 1 91 ? 14.217 -2.592 -4.498 1.00 86.31 91 GLU A O 1
ATOM 762 N N . ARG A 1 92 ? 13.763 -4.757 -4.927 1.00 87.94 92 ARG A N 1
ATOM 763 C CA . ARG A 1 92 ? 14.063 -4.693 -6.356 1.00 87.94 92 ARG A CA 1
ATOM 764 C C . ARG A 1 92 ? 12.910 -4.031 -7.089 1.00 87.94 92 ARG A C 1
ATOM 766 O O . ARG A 1 92 ? 11.749 -4.377 -6.899 1.00 87.94 92 ARG A O 1
ATOM 773 N N . LYS A 1 93 ? 13.244 -3.072 -7.950 1.00 90.44 93 LYS A N 1
ATOM 774 C CA . LYS A 1 93 ? 12.267 -2.262 -8.676 1.00 90.44 93 LYS A CA 1
ATOM 775 C C . LYS A 1 93 ? 12.512 -2.330 -10.185 1.00 90.44 93 LYS A C 1
ATOM 777 O O . LYS A 1 93 ? 13.675 -2.347 -10.601 1.00 90.44 93 LYS A O 1
ATOM 782 N N . PRO A 1 94 ? 11.456 -2.283 -11.015 1.00 91.56 94 PRO A N 1
ATOM 783 C CA . PRO A 1 94 ? 11.571 -2.452 -12.465 1.00 91.56 94 PRO A CA 1
ATOM 784 C C . PRO A 1 94 ? 12.216 -1.242 -13.158 1.00 91.56 94 PRO A C 1
ATOM 786 O O . PRO A 1 94 ? 12.726 -1.354 -14.267 1.00 91.56 94 PRO A O 1
ATOM 789 N N . TRP A 1 95 ? 12.260 -0.083 -12.491 1.00 91.50 95 TRP A N 1
ATOM 790 C CA . TRP A 1 95 ? 12.931 1.128 -12.976 1.00 91.50 95 TRP A CA 1
ATOM 791 C C . TRP A 1 95 ? 14.445 1.162 -12.710 1.00 91.50 95 TRP A C 1
ATOM 793 O O . TRP A 1 95 ? 15.083 2.200 -12.893 1.00 91.50 95 TRP A O 1
ATOM 803 N N . GLY A 1 96 ? 15.042 0.066 -12.236 1.00 89.31 96 GLY A N 1
ATOM 804 C CA . GLY A 1 96 ? 16.498 -0.056 -12.193 1.00 89.31 96 GLY A CA 1
ATOM 805 C C . GLY A 1 96 ? 17.074 -0.122 -13.609 1.00 89.31 96 GLY A C 1
ATOM 806 O O . GLY A 1 96 ? 16.543 -0.841 -14.451 1.00 89.31 96 GLY A O 1
ATOM 807 N N . LEU A 1 97 ? 18.183 0.578 -13.876 1.00 85.62 97 LEU A N 1
ATOM 808 C CA . LEU A 1 97 ? 18.815 0.601 -15.209 1.00 85.62 97 LEU A CA 1
ATOM 809 C C . LEU A 1 97 ? 19.095 -0.809 -15.758 1.00 85.62 97 LEU A C 1
ATOM 811 O O . LEU A 1 97 ? 18.899 -1.060 -16.944 1.00 85.62 97 LEU A O 1
ATOM 815 N N . LEU A 1 98 ? 19.497 -1.729 -14.879 1.00 85.12 98 LEU A N 1
ATOM 816 C CA . LEU A 1 98 ? 19.815 -3.116 -15.219 1.00 85.12 98 LEU A CA 1
ATOM 817 C C . LEU A 1 98 ? 18.665 -4.092 -14.914 1.00 85.12 98 LEU A C 1
ATOM 819 O O . LEU A 1 98 ? 18.816 -5.292 -15.115 1.00 85.12 98 LEU A O 1
ATOM 823 N N . ALA A 1 99 ? 17.502 -3.608 -14.459 1.00 86.69 99 ALA A N 1
ATOM 824 C CA . ALA A 1 99 ? 16.387 -4.469 -14.060 1.00 86.69 99 ALA A CA 1
ATOM 825 C C . ALA A 1 99 ? 15.820 -5.277 -15.235 1.00 86.69 99 ALA A C 1
ATOM 827 O O . ALA A 1 99 ? 15.516 -6.453 -15.075 1.00 86.69 99 ALA A O 1
ATOM 828 N N . GLY A 1 100 ? 15.726 -4.670 -16.423 1.00 80.56 100 GLY A N 1
ATOM 829 C CA . GLY A 1 100 ? 15.298 -5.372 -17.636 1.00 80.56 100 GLY A CA 1
ATOM 830 C C . GLY A 1 100 ? 16.357 -6.318 -18.212 1.00 80.56 100 GLY A C 1
ATOM 831 O O . GLY A 1 100 ? 15.991 -7.318 -18.816 1.00 80.56 100 GLY A O 1
ATOM 832 N N . MET A 1 101 ? 17.646 -6.016 -18.009 1.00 82.75 101 MET A N 1
ATOM 833 C CA . MET A 1 101 ? 18.769 -6.828 -18.499 1.00 82.75 101 MET A CA 1
ATOM 834 C C . MET A 1 101 ? 18.953 -8.089 -17.654 1.00 82.75 101 MET A C 1
ATOM 836 O O . MET A 1 101 ? 19.039 -9.181 -18.195 1.00 82.75 101 MET A O 1
ATOM 840 N N . PHE A 1 102 ? 18.962 -7.939 -16.330 1.00 85.69 102 PHE A N 1
ATOM 841 C CA . PHE A 1 102 ? 19.090 -9.062 -15.401 1.00 85.69 102 PHE A CA 1
ATOM 842 C C . PHE A 1 102 ? 17.757 -9.707 -15.045 1.00 85.69 102 PHE A C 1
ATOM 844 O O . PHE A 1 102 ? 17.738 -10.583 -14.186 1.00 85.69 102 PHE A O 1
ATOM 851 N N . GLN A 1 103 ? 16.656 -9.221 -15.634 1.00 82.38 103 GLN A N 1
ATOM 852 C CA . GLN A 1 103 ? 15.293 -9.615 -15.285 1.00 82.38 103 GLN A CA 1
ATOM 853 C C . GLN A 1 103 ? 15.146 -9.694 -13.760 1.00 82.38 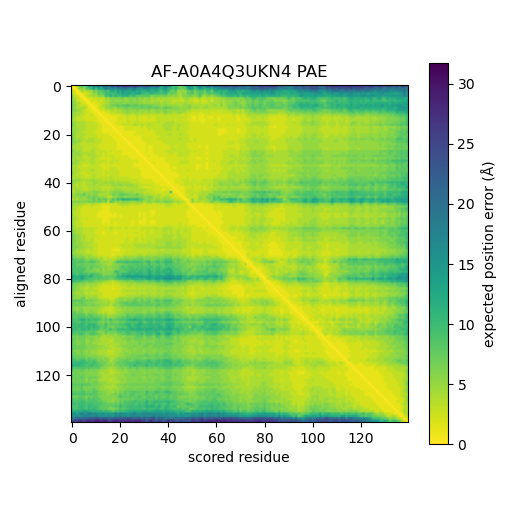103 GLN A C 1
ATOM 855 O O . GLN A 1 103 ? 14.905 -10.743 -13.187 1.00 82.38 103 GLN A O 1
ATOM 860 N N . SER A 1 104 ? 15.411 -8.599 -13.050 1.00 85.62 104 SER A N 1
ATOM 861 C CA . SER A 1 104 ? 15.528 -8.659 -11.587 1.00 85.62 104 SER A CA 1
ATOM 862 C C . SER A 1 104 ? 14.181 -8.786 -10.861 1.00 85.62 104 SER A C 1
ATOM 864 O O . SER A 1 104 ? 14.176 -9.102 -9.670 1.00 85.62 104 SER A O 1
ATOM 866 N N . VAL A 1 105 ? 13.082 -8.526 -11.578 1.00 90.25 105 VAL A N 1
ATOM 867 C CA . VAL A 1 105 ? 11.671 -8.628 -11.174 1.00 90.25 105 VAL A CA 1
ATOM 868 C C . VAL A 1 105 ? 10.829 -9.061 -12.382 1.00 90.25 105 VAL A C 1
ATOM 870 O O . VAL A 1 105 ? 11.242 -8.838 -13.527 1.00 90.25 105 VAL A O 1
ATOM 873 N N . ALA A 1 106 ? 9.650 -9.625 -12.128 1.00 89.94 106 ALA A N 1
ATOM 874 C CA . ALA A 1 106 ? 8.659 -9.937 -13.154 1.00 89.94 106 ALA A CA 1
ATOM 875 C C . ALA A 1 106 ? 8.268 -8.686 -13.943 1.00 89.94 106 ALA A C 1
ATOM 877 O O . ALA A 1 106 ? 8.316 -7.569 -13.423 1.00 89.94 106 ALA A O 1
ATOM 878 N N . PHE A 1 107 ? 7.902 -8.870 -15.210 1.00 90.06 107 PHE A N 1
ATOM 879 C CA . PHE A 1 107 ? 7.454 -7.794 -16.104 1.00 90.06 107 PHE A CA 1
ATOM 880 C C . PHE A 1 107 ? 8.417 -6.590 -16.256 1.00 90.06 107 PHE A C 1
ATOM 882 O O . PHE A 1 107 ? 8.026 -5.559 -16.803 1.00 90.06 107 PHE A O 1
ATOM 889 N N . ALA A 1 108 ? 9.699 -6.686 -15.866 1.00 90.94 108 ALA A N 1
ATOM 890 C CA . ALA A 1 108 ? 10.645 -5.559 -15.938 1.00 90.94 108 ALA A CA 1
ATOM 891 C C . ALA A 1 108 ? 10.810 -4.986 -17.362 1.00 90.94 108 ALA A C 1
ATOM 893 O O . ALA A 1 108 ? 10.921 -3.773 -17.556 1.00 90.94 108 ALA A O 1
ATOM 894 N N . ARG A 1 109 ? 10.802 -5.858 -18.379 1.00 89.44 109 ARG A N 1
ATOM 895 C CA . ARG A 1 109 ? 10.858 -5.450 -19.793 1.00 89.44 109 ARG A CA 1
ATOM 896 C C . ARG A 1 109 ? 9.576 -4.744 -20.230 1.00 89.44 109 ARG A C 1
ATOM 898 O O . ARG A 1 109 ? 9.658 -3.716 -20.898 1.00 89.44 109 ARG A O 1
ATOM 905 N N . PHE A 1 110 ? 8.422 -5.262 -19.814 1.00 89.69 110 PHE A N 1
ATOM 906 C CA . PHE A 1 110 ? 7.123 -4.652 -20.087 1.00 89.69 110 PHE A CA 1
ATOM 907 C C . PHE A 1 110 ? 7.011 -3.272 -19.429 1.00 89.69 110 PHE A C 1
ATOM 909 O O . PHE A 1 110 ? 6.660 -2.303 -20.092 1.00 89.69 110 PHE A O 1
ATOM 916 N N . TYR A 1 111 ? 7.443 -3.137 -18.172 1.00 91.38 111 TYR A N 1
ATOM 917 C CA . TYR A 1 111 ? 7.520 -1.846 -17.487 1.00 91.38 111 TYR A CA 1
ATOM 918 C C . TYR A 1 111 ? 8.357 -0.825 -18.270 1.00 91.38 111 TYR A C 1
ATOM 920 O O . TYR A 1 111 ? 7.932 0.312 -18.470 1.00 91.38 111 TYR A O 1
ATOM 928 N N . ARG A 1 112 ? 9.545 -1.222 -18.752 1.00 90.38 112 ARG A N 1
ATOM 929 C CA . ARG A 1 112 ? 10.397 -0.346 -19.571 1.00 90.38 112 ARG A CA 1
ATOM 930 C C . ARG A 1 112 ? 9.719 0.058 -20.881 1.00 90.38 112 ARG A C 1
ATOM 932 O O . ARG A 1 112 ? 9.884 1.195 -21.314 1.00 90.38 112 ARG A O 1
ATOM 939 N N . HIS A 1 113 ? 8.983 -0.861 -21.498 1.00 90.62 113 HIS A N 1
ATOM 940 C CA . HIS A 1 113 ? 8.230 -0.589 -22.715 1.00 90.62 113 HIS A CA 1
ATOM 941 C C . HIS A 1 113 ? 7.122 0.447 -22.470 1.00 90.62 113 HIS A C 1
ATOM 943 O O . HIS A 1 113 ? 7.106 1.469 -23.149 1.00 90.62 113 HIS A O 1
ATOM 949 N N . VAL A 1 114 ? 6.281 0.246 -21.447 1.00 90.88 114 VAL A N 1
ATOM 950 C CA . VAL A 1 114 ? 5.177 1.161 -21.090 1.00 90.88 114 VAL A CA 1
ATOM 951 C C . VAL A 1 114 ? 5.685 2.542 -20.688 1.00 90.88 114 VAL A C 1
ATOM 953 O O . VAL A 1 114 ? 5.123 3.552 -21.098 1.00 90.88 114 VAL A O 1
ATOM 956 N N . MET A 1 115 ? 6.776 2.610 -19.921 1.00 91.12 115 MET A N 1
ATOM 957 C CA . MET A 1 115 ? 7.373 3.896 -19.564 1.00 91.12 115 MET A CA 1
ATOM 958 C C . MET A 1 115 ? 7.892 4.650 -20.789 1.00 91.12 115 MET A C 1
ATOM 960 O O . MET A 1 115 ? 7.967 5.866 -20.727 1.00 91.12 115 MET A O 1
ATOM 964 N N . THR A 1 116 ? 8.227 3.980 -21.896 1.00 91.00 116 THR A N 1
ATOM 965 C CA . THR A 1 116 ? 9.075 4.490 -22.988 1.00 91.00 116 THR A CA 1
ATOM 966 C C . THR A 1 116 ? 10.517 4.759 -22.545 1.00 91.00 116 THR A C 1
ATOM 968 O O . THR A 1 116 ? 10.810 5.010 -21.372 1.00 91.00 116 THR A O 1
ATOM 971 N N . ASN A 1 117 ? 11.458 4.736 -23.495 1.00 90.94 117 ASN A N 1
ATOM 972 C CA . ASN A 1 117 ? 12.861 5.028 -23.190 1.00 90.94 117 ASN A CA 1
ATOM 973 C C . ASN A 1 117 ? 13.041 6.456 -22.652 1.00 90.94 117 ASN A C 1
ATOM 975 O O . ASN A 1 117 ? 13.799 6.653 -21.704 1.00 90.94 117 ASN A O 1
ATOM 979 N N . GLU A 1 118 ? 12.341 7.443 -23.215 1.00 93.69 118 GLU A N 1
ATOM 980 C CA . GLU A 1 118 ? 12.496 8.844 -22.821 1.00 93.69 118 GLU A CA 1
ATOM 981 C C . GLU A 1 118 ? 12.163 9.056 -21.337 1.00 93.69 118 GLU A C 1
ATOM 983 O O . GLU A 1 118 ? 13.011 9.520 -20.565 1.00 93.69 118 GLU A O 1
ATOM 988 N N . LEU A 1 119 ? 10.961 8.657 -20.910 1.00 94.38 119 LEU A N 1
ATOM 989 C CA . LEU A 1 119 ? 10.528 8.816 -19.522 1.00 94.38 119 LEU A CA 1
ATOM 990 C C . LEU A 1 119 ? 11.375 7.963 -18.576 1.00 94.38 119 LEU A C 1
ATOM 992 O O . LEU A 1 119 ? 11.732 8.426 -17.490 1.00 94.38 119 LEU A O 1
ATOM 996 N N . PHE A 1 120 ? 11.724 6.738 -18.987 1.00 93.62 120 PHE A N 1
ATOM 997 C CA . PHE A 1 120 ? 12.553 5.841 -18.189 1.00 93.62 120 PHE A CA 1
ATOM 998 C C . PHE A 1 120 ? 13.912 6.477 -17.882 1.00 93.62 120 PHE A C 1
ATOM 1000 O O . PHE A 1 120 ? 14.305 6.569 -16.717 1.00 93.62 120 PHE A O 1
ATOM 1007 N N . TYR A 1 121 ? 14.612 6.987 -18.899 1.00 93.56 121 TYR A N 1
ATOM 1008 C CA . TYR A 1 121 ? 15.906 7.641 -18.707 1.00 93.56 121 TYR A CA 1
ATOM 1009 C C . TYR A 1 121 ? 15.780 8.993 -18.000 1.00 93.56 121 TYR A C 1
ATOM 1011 O O . TYR A 1 121 ? 16.638 9.327 -17.178 1.00 93.56 121 TYR A O 1
ATOM 1019 N N . ARG A 1 122 ? 14.704 9.757 -18.234 1.00 94.94 122 ARG A N 1
ATOM 1020 C CA . ARG A 1 122 ? 14.413 10.982 -17.469 1.00 94.94 122 ARG A CA 1
ATOM 1021 C C . ARG A 1 122 ? 14.280 10.680 -15.977 1.00 94.94 122 ARG A C 1
ATOM 1023 O O . ARG A 1 122 ? 14.912 11.348 -15.157 1.00 94.94 122 ARG A O 1
ATOM 1030 N N . PHE A 1 123 ? 13.523 9.645 -15.624 1.00 93.31 123 PHE A N 1
ATOM 1031 C CA . PHE A 1 123 ? 13.350 9.214 -14.241 1.00 93.31 123 PHE A CA 1
ATOM 1032 C C . PHE A 1 123 ? 14.643 8.646 -13.640 1.00 93.31 123 PHE A C 1
ATOM 1034 O O . PHE A 1 123 ? 14.988 8.979 -12.504 1.00 93.31 123 PHE A O 1
ATOM 1041 N N . ALA A 1 124 ? 15.406 7.858 -14.405 1.00 91.94 124 ALA A N 1
ATOM 1042 C CA . ALA A 1 124 ? 16.703 7.341 -13.977 1.00 91.94 124 ALA A CA 1
ATOM 1043 C C . ALA A 1 124 ? 17.691 8.477 -13.656 1.00 91.94 124 ALA A C 1
ATOM 1045 O O . ALA A 1 124 ? 18.284 8.479 -12.577 1.00 91.94 124 ALA A O 1
ATOM 1046 N N . ARG A 1 125 ? 17.801 9.491 -14.530 1.00 94.19 125 ARG A N 1
ATOM 1047 C CA . ARG A 1 125 ? 18.624 10.692 -14.291 1.00 94.19 125 ARG A CA 1
ATOM 1048 C C . ARG A 1 125 ? 18.163 11.468 -13.061 1.00 94.19 125 ARG A C 1
ATOM 1050 O O . ARG A 1 125 ? 18.991 11.855 -12.240 1.00 94.19 125 ARG A O 1
ATOM 1057 N N . HIS A 1 126 ? 16.853 11.656 -12.895 1.00 93.25 126 HIS A N 1
ATOM 1058 C CA . HIS A 1 126 ? 16.297 12.316 -11.714 1.00 93.25 126 HIS A CA 1
ATOM 1059 C C . HIS A 1 126 ? 16.676 11.579 -10.417 1.00 93.25 126 HIS A C 1
ATOM 1061 O O . HIS A 1 126 ? 17.159 12.199 -9.468 1.00 93.25 126 HIS A O 1
ATOM 1067 N N . ARG A 1 127 ? 16.535 10.246 -10.381 1.00 91.62 127 ARG A N 1
ATOM 1068 C CA . ARG A 1 127 ? 16.942 9.427 -9.227 1.00 91.62 127 ARG A CA 1
ATOM 1069 C C . ARG A 1 127 ? 18.444 9.489 -8.974 1.00 91.62 127 ARG A C 1
ATOM 1071 O O . ARG A 1 127 ? 18.843 9.620 -7.821 1.00 91.62 127 ARG A O 1
ATOM 1078 N N . TRP A 1 128 ? 19.257 9.426 -10.026 1.00 91.50 128 TRP A N 1
ATOM 1079 C CA . TRP A 1 128 ? 20.713 9.530 -9.936 1.00 91.50 128 TRP A CA 1
ATOM 1080 C C . TRP A 1 128 ? 21.138 10.876 -9.338 1.00 91.50 128 TRP A C 1
ATOM 1082 O O . TRP A 1 128 ? 21.908 10.912 -8.381 1.00 91.50 128 TRP A O 1
ATOM 1092 N N . LYS A 1 129 ? 20.557 11.985 -9.818 1.00 93.56 129 LYS A N 1
ATOM 1093 C CA . LYS A 1 129 ? 20.770 13.324 -9.249 1.00 93.56 129 LYS A CA 1
ATOM 1094 C C . LYS A 1 129 ? 20.388 13.369 -7.769 1.00 93.56 129 LYS A C 1
ATOM 1096 O O . LYS A 1 129 ? 21.193 13.805 -6.953 1.00 93.56 129 LYS A O 1
ATOM 1101 N N . ARG A 1 130 ? 19.194 12.888 -7.395 1.00 91.56 130 ARG A N 1
ATOM 1102 C CA . ARG A 1 130 ? 18.759 12.862 -5.983 1.00 91.56 130 ARG A CA 1
ATOM 1103 C C . ARG A 1 130 ? 19.664 11.997 -5.108 1.00 91.56 130 ARG A C 1
ATOM 1105 O O . ARG A 1 130 ? 19.925 12.364 -3.966 1.00 91.56 130 ARG A O 1
ATOM 1112 N N . TRP A 1 131 ? 20.152 10.875 -5.633 1.00 90.50 131 TRP A N 1
ATOM 1113 C CA . TRP A 1 131 ? 21.101 10.018 -4.930 1.00 90.50 131 TRP A CA 1
ATOM 1114 C C . TRP A 1 131 ? 22.405 10.761 -4.632 1.00 90.50 131 TRP A C 1
ATOM 1116 O O . TRP A 1 131 ? 22.834 10.765 -3.481 1.00 90.50 131 TRP A O 1
ATOM 1126 N N . TRP A 1 132 ? 22.978 11.460 -5.619 1.00 93.44 132 TRP A N 1
ATOM 1127 C CA . TRP A 1 132 ? 24.184 12.270 -5.420 1.00 93.44 132 TRP A CA 1
ATOM 1128 C C . TRP A 1 132 ? 23.956 13.437 -4.465 1.00 93.44 132 TRP A C 1
ATOM 1130 O O . TRP A 1 132 ? 24.751 13.623 -3.551 1.00 93.44 132 TRP A O 1
ATOM 1140 N N . LEU A 1 133 ? 22.847 14.168 -4.599 1.00 93.75 133 LEU A N 1
ATOM 1141 C CA . LEU A 1 133 ? 22.504 15.250 -3.670 1.00 93.75 133 LEU A CA 1
ATOM 1142 C C . LEU A 1 133 ? 22.410 14.749 -2.225 1.00 93.75 133 LEU A C 1
ATOM 1144 O O . LEU A 1 133 ? 22.936 15.389 -1.319 1.00 93.75 133 LEU A O 1
ATOM 1148 N N . LYS A 1 134 ? 21.801 13.576 -2.007 1.00 91.75 134 LYS A N 1
ATOM 1149 C CA . LYS A 1 134 ? 21.740 12.947 -0.682 1.00 91.75 134 LYS A CA 1
ATOM 1150 C C . LYS A 1 134 ? 23.122 12.498 -0.200 1.00 91.75 134 LYS A C 1
ATOM 1152 O O . LYS A 1 134 ? 23.467 12.738 0.952 1.00 91.75 134 LYS A O 1
ATOM 1157 N N . LYS A 1 135 ? 23.914 11.852 -1.062 1.00 92.25 135 LYS A N 1
ATOM 1158 C CA . LYS A 1 135 ? 25.264 11.361 -0.730 1.00 92.25 135 LYS A CA 1
ATOM 1159 C C . LYS A 1 135 ? 26.223 12.491 -0.368 1.00 92.25 135 LYS A C 1
ATOM 1161 O O . LYS A 1 135 ? 26.977 12.345 0.585 1.00 92.25 135 LYS A O 1
ATOM 1166 N N . LEU A 1 136 ? 26.142 13.609 -1.081 1.00 94.25 136 LEU A N 1
ATOM 1167 C CA . LEU A 1 136 ? 26.958 14.800 -0.851 1.00 94.25 136 LEU A CA 1
ATOM 1168 C C . LEU A 1 136 ? 26.360 15.746 0.203 1.00 94.25 136 LEU A C 1
ATOM 1170 O O . LEU A 1 136 ? 26.956 16.778 0.483 1.00 94.25 136 LEU A O 1
ATOM 1174 N N . ARG A 1 137 ? 25.193 15.419 0.787 1.00 89.12 137 ARG A N 1
ATOM 1175 C CA . ARG A 1 137 ? 24.449 16.286 1.727 1.00 89.12 137 ARG A CA 1
ATOM 1176 C C . ARG A 1 137 ? 24.152 17.686 1.161 1.00 89.12 137 ARG A C 1
ATOM 1178 O O . ARG A 1 137 ? 24.044 18.656 1.900 1.00 89.12 137 ARG A O 1
ATOM 1185 N N . LEU A 1 138 ? 23.999 17.774 -0.159 1.00 85.81 138 LEU A N 1
ATOM 1186 C CA . LEU A 1 138 ? 23.702 19.007 -0.897 1.00 85.81 138 LEU A CA 1
ATOM 1187 C C . LEU A 1 138 ? 22.194 19.239 -1.087 1.00 85.81 138 LEU A C 1
ATOM 1189 O O . LEU A 1 138 ? 21.795 20.272 -1.613 1.00 85.81 138 LEU A O 1
ATOM 1193 N N . GLY A 1 139 ? 21.351 18.277 -0.697 1.00 70.88 139 GLY A N 1
ATOM 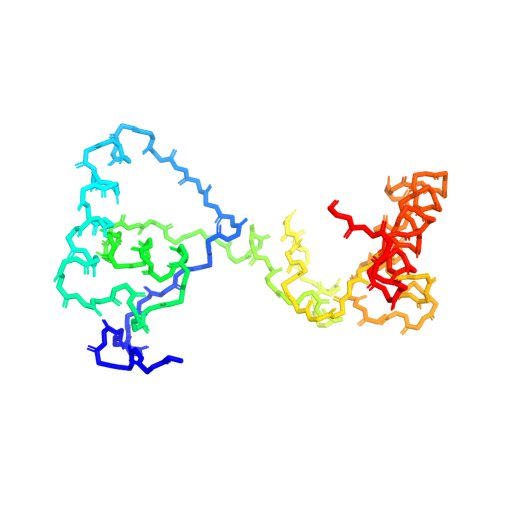1194 C CA . GLY A 1 139 ? 19.898 18.444 -0.655 1.00 70.88 139 GLY A CA 1
ATOM 1195 C C . GLY A 1 139 ? 19.444 18.811 0.755 1.00 70.88 139 GLY A C 1
ATOM 1196 O O . GLY A 1 139 ? 19.519 17.954 1.635 1.00 70.88 139 GLY A O 1
ATOM 1197 N N . ARG A 1 140 ? 19.003 20.058 0.948 1.00 57.88 140 ARG A N 1
ATOM 1198 C CA . ARG A 1 140 ? 18.095 20.429 2.043 1.00 57.88 140 ARG A CA 1
ATOM 1199 C C . ARG A 1 140 ? 16.671 20.065 1.642 1.00 57.88 140 ARG A C 1
ATOM 1201 O O . ARG A 1 140 ? 16.353 20.245 0.444 1.00 57.88 140 ARG A O 1
#

Solvent-accessible surface area (backbone atoms only — not comparable to full-atom values): 8514 Å² total; per-residue (Å²): 116,80,43,74,90,79,48,60,90,87,56,90,78,72,68,70,92,59,78,88,78,59,66,70,61,50,62,73,63,36,62,65,62,53,47,54,51,29,52,76,72,54,46,54,77,29,47,62,72,65,44,45,52,51,45,62,77,38,57,96,66,73,81,88,72,68,61,40,63,56,33,62,53,42,40,64,84,52,70,82,60,79,58,78,30,78,37,72,72,49,93,66,52,50,80,40,92,55,15,48,78,67,54,66,35,36,62,10,56,56,52,46,56,76,53,31,69,69,54,46,50,53,50,43,51,51,51,51,51,52,49,48,28,58,75,69,66,70,59,129

Nearest PDB structures (foldseek):
  1ss9-assembly1_A  TM=7.195E-01  e=1.675E-03  Neisseria meningitidis
  1ga8-assembly1_A  TM=7.288E-01  e=2.593E-03  Neisseria meningitidis